Protein AF-A0A6J8CQF8-F1 (afdb_monomer_lite)

Radius of gyration: 21.51 Å; chains: 1; bounding box: 48×45×51 Å

Organism: Mytilus coruscus (NCBI:txid42192)

Structure (mmCIF, N/CA/C/O backbone):
data_AF-A0A6J8CQF8-F1
#
_entry.id   AF-A0A6J8CQF8-F1
#
loop_
_atom_site.group_PDB
_atom_site.id
_atom_site.type_symbol
_atom_site.label_atom_id
_atom_site.label_alt_id
_atom_site.label_comp_id
_atom_site.label_asym_id
_atom_site.label_entity_id
_atom_site.label_seq_id
_atom_site.pdbx_PDB_ins_code
_atom_site.Cartn_x
_atom_site.Cartn_y
_atom_site.Cartn_z
_atom_site.occupancy
_atom_site.B_iso_or_equiv
_atom_site.auth_seq_id
_atom_site.auth_comp_id
_atom_site.auth_asym_id
_atom_site.auth_atom_id
_atom_site.pdbx_PDB_model_num
ATOM 1 N N . MET A 1 1 ? 0.293 14.030 4.344 1.00 30.25 1 MET A N 1
ATOM 2 C CA . MET A 1 1 ? 0.059 13.297 3.076 1.00 30.25 1 MET A CA 1
ATOM 3 C C . MET A 1 1 ? -1.286 12.583 3.181 1.00 30.25 1 MET A C 1
ATOM 5 O O . MET A 1 1 ? -1.370 11.541 3.818 1.00 30.25 1 MET A O 1
ATOM 9 N N . HIS A 1 2 ? -2.354 13.190 2.657 1.00 35.91 2 HIS A N 1
ATOM 10 C CA . HIS A 1 2 ? -3.701 12.613 2.681 1.00 35.91 2 HIS A CA 1
ATOM 11 C C . HIS A 1 2 ? -3.850 11.609 1.530 1.00 35.91 2 HIS A C 1
ATOM 13 O O . HIS A 1 2 ? -4.176 11.990 0.406 1.00 35.91 2 HIS A O 1
ATOM 19 N N . LEU A 1 3 ? -3.619 10.320 1.797 1.00 44.44 3 LEU A N 1
ATOM 20 C CA . LEU A 1 3 ? -4.135 9.272 0.917 1.00 44.44 3 LEU A CA 1
ATOM 21 C C . LEU A 1 3 ? -5.660 9.306 1.038 1.00 44.44 3 LEU A C 1
ATOM 23 O O . LEU A 1 3 ? -6.202 8.808 2.020 1.00 44.44 3 LEU A O 1
ATOM 27 N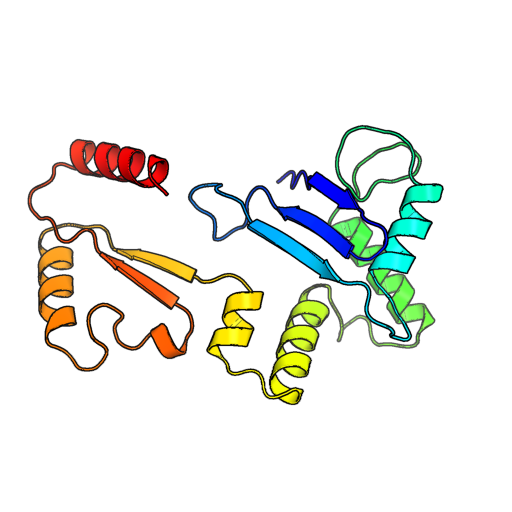 N . ILE A 1 4 ? -6.359 9.924 0.084 1.00 44.56 4 ILE A N 1
ATOM 28 C CA . ILE A 1 4 ? -7.788 9.632 -0.068 1.00 44.56 4 ILE A CA 1
ATOM 29 C C . ILE A 1 4 ? -7.876 8.418 -0.978 1.00 44.56 4 ILE A C 1
ATOM 31 O O . ILE A 1 4 ? -7.407 8.417 -2.119 1.00 44.56 4 ILE A O 1
ATOM 35 N N . ILE A 1 5 ? -8.382 7.363 -0.368 1.00 57.72 5 ILE A N 1
ATOM 36 C CA . ILE A 1 5 ? -8.585 6.053 -0.940 1.00 57.72 5 ILE A CA 1
ATOM 37 C C . ILE A 1 5 ? -10.045 6.045 -1.371 1.00 57.72 5 ILE A C 1
ATOM 39 O O . ILE A 1 5 ? -10.921 6.263 -0.536 1.00 57.72 5 ILE A O 1
ATOM 43 N N . LYS A 1 6 ? -10.313 5.844 -2.662 1.00 57.22 6 LYS A N 1
ATOM 44 C CA . LYS A 1 6 ? -11.679 5.544 -3.103 1.00 57.22 6 LYS A CA 1
ATOM 45 C C . LYS A 1 6 ? -11.844 4.034 -3.059 1.00 57.22 6 LYS A C 1
ATOM 47 O O . LYS 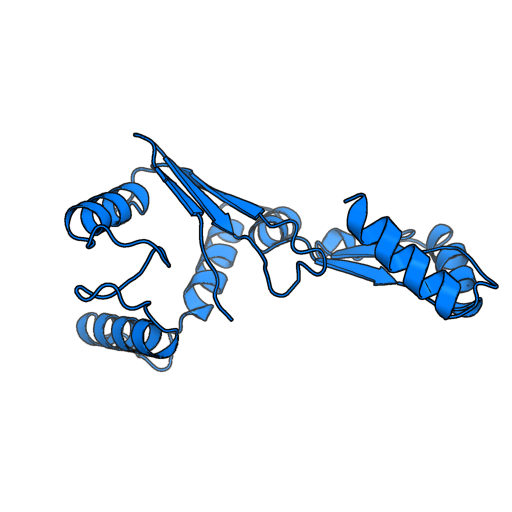A 1 6 ? -11.068 3.325 -3.691 1.00 57.22 6 LYS A O 1
ATOM 52 N N . THR A 1 7 ? -12.824 3.559 -2.305 1.00 57.62 7 THR A N 1
ATOM 53 C CA . THR A 1 7 ? -13.138 2.135 -2.186 1.00 57.62 7 THR A CA 1
ATOM 54 C C . THR A 1 7 ? -14.492 1.835 -2.787 1.00 57.62 7 THR A C 1
ATOM 56 O O . THR A 1 7 ? -15.473 2.500 -2.452 1.00 57.62 7 THR A O 1
ATOM 59 N N . LYS A 1 8 ? -14.554 0.805 -3.620 1.00 66.94 8 LYS A N 1
ATOM 60 C CA . LYS A 1 8 ? -15.795 0.215 -4.104 1.00 66.94 8 LYS A CA 1
ATOM 61 C C . LYS A 1 8 ? -15.845 -1.222 -3.605 1.00 66.94 8 LYS A C 1
ATOM 63 O O . LYS A 1 8 ? -14.840 -1.921 -3.647 1.00 66.94 8 LYS A O 1
ATOM 68 N N . ILE A 1 9 ? -16.988 -1.647 -3.085 1.00 64.88 9 ILE A N 1
ATOM 69 C CA . ILE A 1 9 ? -17.147 -2.992 -2.528 1.00 64.88 9 ILE A CA 1
ATOM 70 C C . ILE A 1 9 ? -18.260 -3.696 -3.269 1.00 64.88 9 ILE A C 1
ATOM 72 O O . ILE A 1 9 ? -19.362 -3.166 -3.391 1.00 64.88 9 ILE A O 1
ATOM 76 N N . ASN A 1 10 ? -17.943 -4.897 -3.734 1.00 69.12 10 ASN A N 1
ATOM 77 C CA . ASN A 1 10 ? -18.872 -5.818 -4.358 1.00 69.12 10 ASN A CA 1
ATOM 78 C C . ASN A 1 10 ? -19.135 -7.001 -3.415 1.00 69.12 10 ASN A C 1
ATOM 80 O O . ASN A 1 10 ? -18.556 -7.113 -2.332 1.00 69.12 10 ASN A O 1
ATOM 84 N N . LEU A 1 11 ? -20.028 -7.904 -3.827 1.00 64.38 11 LEU A N 1
ATOM 85 C CA . LEU A 1 11 ? -20.361 -9.095 -3.045 1.00 64.38 11 LEU A CA 1
ATOM 86 C C . LEU A 1 11 ? -19.162 -10.029 -2.827 1.00 64.38 11 LEU A C 1
ATOM 88 O O . LEU A 1 11 ? -19.111 -10.651 -1.774 1.00 64.38 11 LEU A O 1
ATOM 92 N N . SER A 1 12 ? -18.215 -10.069 -3.764 1.00 78.00 12 SER A N 1
ATOM 93 C CA . SER A 1 12 ? -17.093 -11.016 -3.797 1.00 78.00 12 SER A CA 1
ATOM 94 C C . SER A 1 12 ? -15.713 -10.356 -3.904 1.00 78.00 12 SER A C 1
ATOM 96 O O . SER A 1 12 ? -14.715 -11.053 -4.047 1.00 78.00 12 SER A O 1
ATOM 98 N N . SER A 1 13 ? -15.622 -9.023 -3.867 1.00 81.19 13 SER A N 1
ATOM 99 C CA . SER A 1 13 ? -14.334 -8.325 -3.944 1.00 81.19 13 SER A CA 1
ATOM 100 C C . SER A 1 13 ? -14.398 -6.897 -3.408 1.00 81.19 13 SER A C 1
ATOM 102 O O . SER A 1 13 ? -15.452 -6.252 -3.388 1.00 81.19 13 SER A O 1
ATOM 104 N N . ILE A 1 14 ? -13.246 -6.388 -2.977 1.00 84.12 14 ILE A N 1
ATOM 105 C CA . ILE A 1 14 ? -13.014 -4.979 -2.667 1.00 84.12 14 ILE A CA 1
ATOM 106 C C . ILE A 1 14 ? -12.091 -4.409 -3.736 1.00 84.12 14 ILE A C 1
ATOM 108 O O . ILE A 1 14 ? -11.014 -4.938 -3.989 1.00 84.12 14 ILE A O 1
ATOM 112 N N . GLU A 1 15 ? -12.470 -3.271 -4.294 1.00 83.56 15 GLU A N 1
ATOM 113 C CA . GLU A 1 15 ? -11.629 -2.478 -5.174 1.00 83.56 15 GLU A CA 1
ATOM 114 C C . GLU A 1 15 ? -11.176 -1.210 -4.439 1.00 83.56 15 GLU A C 1
ATOM 116 O O . GLU A 1 15 ? -11.988 -0.398 -3.985 1.00 83.56 15 GLU A O 1
ATOM 121 N N . ILE A 1 16 ? -9.864 -1.038 -4.303 1.00 83.25 16 ILE A N 1
ATOM 122 C CA . ILE A 1 16 ? -9.225 0.068 -3.593 1.00 83.25 16 ILE A CA 1
ATOM 123 C C . ILE A 1 16 ? -8.397 0.875 -4.587 1.00 83.25 16 ILE A C 1
ATOM 125 O O . ILE A 1 16 ? -7.335 0.439 -5.023 1.00 83.25 16 ILE A O 1
ATOM 129 N N . ARG A 1 17 ? -8.829 2.097 -4.901 1.00 81.06 17 ARG A N 1
ATOM 130 C CA . ARG A 1 17 ? -8.043 3.022 -5.720 1.00 81.06 17 ARG A CA 1
ATOM 131 C C . ARG A 1 17 ? -7.128 3.870 -4.845 1.00 81.06 17 ARG A C 1
ATOM 133 O O . ARG A 1 17 ? -7.574 4.786 -4.144 1.00 81.06 17 ARG A O 1
ATOM 140 N N . LEU A 1 18 ? -5.834 3.595 -4.939 1.00 79.12 18 LEU A N 1
ATOM 141 C CA . LEU A 1 18 ? -4.767 4.457 -4.451 1.00 79.12 18 LEU A CA 1
ATOM 142 C C . LEU A 1 18 ? -4.545 5.567 -5.473 1.00 79.12 18 LEU A C 1
ATOM 144 O O . LEU A 1 18 ? -4.231 5.300 -6.624 1.00 79.12 18 LEU A O 1
ATOM 148 N N . ARG A 1 19 ? -4.733 6.825 -5.075 1.00 72.62 19 ARG A N 1
ATOM 149 C CA . ARG A 1 19 ? -4.594 7.957 -6.009 1.00 72.62 19 ARG A CA 1
ATOM 150 C C . ARG A 1 19 ? -3.150 8.352 -6.284 1.00 72.62 19 ARG A C 1
ATOM 152 O O . ARG A 1 19 ? -2.883 8.908 -7.333 1.00 72.62 19 ARG A O 1
ATOM 159 N N . SER A 1 20 ? -2.262 8.113 -5.327 1.00 68.94 20 SER A N 1
ATOM 160 C CA . SER A 1 20 ? -0.831 8.332 -5.491 1.00 68.94 20 SER A CA 1
ATOM 161 C C . SER A 1 20 ? -0.047 7.460 -4.518 1.00 68.94 20 SER A C 1
ATOM 163 O O . SER A 1 20 ? -0.522 7.112 -3.430 1.00 68.94 20 SER A O 1
ATOM 165 N N . SER A 1 21 ? 1.163 7.100 -4.922 1.00 71.31 21 SER A N 1
ATOM 166 C CA . SER A 1 21 ? 2.147 6.373 -4.127 1.00 71.31 21 SER A CA 1
ATOM 167 C C . SER A 1 21 ? 3.446 7.186 -4.044 1.00 71.31 21 SER A C 1
ATOM 169 O O . SER A 1 21 ? 3.591 8.222 -4.685 1.00 71.31 21 SER A O 1
ATOM 171 N N . LYS A 1 22 ? 4.411 6.736 -3.233 1.00 64.44 22 LYS A N 1
ATOM 172 C CA . LYS A 1 22 ? 5.723 7.405 -3.141 1.00 64.44 22 LYS A CA 1
ATOM 173 C C . LYS A 1 22 ? 6.528 7.334 -4.443 1.00 64.44 22 LYS A C 1
ATOM 175 O O . LYS A 1 22 ? 7.385 8.181 -4.658 1.00 64.44 22 LYS A O 1
ATOM 180 N N . THR A 1 23 ? 6.291 6.310 -5.255 1.00 58.66 23 THR A N 1
ATOM 181 C CA . THR A 1 23 ? 6.985 6.077 -6.528 1.00 58.66 23 THR A CA 1
ATOM 182 C C . THR A 1 23 ? 6.158 6.525 -7.730 1.00 58.66 23 THR A C 1
ATOM 184 O O . THR A 1 23 ? 6.687 6.619 -8.831 1.00 58.66 23 THR A O 1
ATOM 187 N N . ASP A 1 24 ? 4.884 6.856 -7.519 1.00 62.75 24 ASP A N 1
ATOM 188 C CA . ASP A 1 24 ? 3.980 7.400 -8.528 1.00 62.75 24 ASP A CA 1
ATOM 189 C C . ASP A 1 24 ? 4.214 8.907 -8.697 1.00 62.75 24 ASP A C 1
ATOM 191 O O . ASP A 1 24 ? 3.506 9.751 -8.141 1.00 62.75 24 ASP A O 1
ATOM 195 N N . GLN A 1 25 ? 5.264 9.241 -9.447 1.00 60.16 25 GLN A N 1
ATOM 196 C CA . GLN A 1 25 ? 5.635 10.626 -9.744 1.00 60.16 25 GLN A CA 1
ATOM 197 C C . GLN A 1 25 ? 4.590 11.346 -10.615 1.00 60.16 25 GLN A C 1
ATOM 199 O O . GLN A 1 25 ? 4.532 12.575 -10.597 1.00 60.16 25 GLN A O 1
ATOM 204 N N . CYS A 1 26 ? 3.753 10.592 -11.335 1.00 65.50 26 CYS A N 1
ATOM 205 C CA . CYS A 1 26 ? 2.719 11.107 -12.233 1.00 65.50 26 CYS A CA 1
ATOM 206 C C . CYS A 1 26 ? 1.348 11.253 -11.552 1.00 65.50 26 CYS A C 1
ATOM 208 O O . CYS A 1 26 ? 0.453 11.880 -12.111 1.00 65.50 26 CYS A O 1
ATOM 210 N N . CYS A 1 27 ? 1.176 10.712 -10.338 1.00 66.38 27 CYS A N 1
ATOM 211 C CA . CYS A 1 27 ? -0.118 10.624 -9.651 1.00 66.38 27 CYS A CA 1
ATOM 212 C C . CYS A 1 27 ? -1.205 9.920 -10.491 1.00 66.38 27 CYS A C 1
ATOM 214 O O . CYS A 1 27 ? -2.391 10.246 -10.375 1.00 66.38 27 CYS A O 1
ATOM 216 N N . THR A 1 28 ? -0.814 8.955 -11.330 1.00 71.56 28 THR A N 1
ATOM 217 C CA . THR A 1 28 ? -1.735 8.152 -12.154 1.00 71.56 28 THR A CA 1
ATOM 218 C C . THR A 1 28 ? -2.639 7.290 -11.263 1.00 71.56 28 T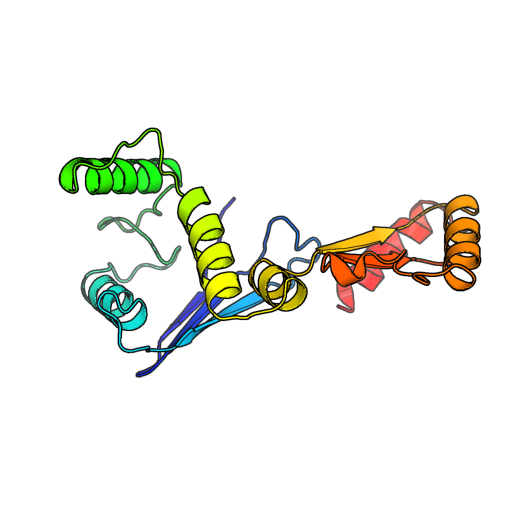HR A C 1
ATOM 220 O O . THR A 1 28 ? -3.813 7.031 -11.567 1.00 71.56 28 THR A O 1
ATOM 223 N N . GLY A 1 29 ? -2.114 6.904 -10.098 1.00 73.62 29 GLY A N 1
ATOM 224 C CA . GLY A 1 29 ? -2.767 6.033 -9.145 1.00 73.62 29 GLY A CA 1
ATOM 225 C C . GLY A 1 29 ? -2.764 4.570 -9.581 1.00 73.62 29 GLY A C 1
ATOM 226 O O . GLY A 1 29 ? -2.401 4.198 -10.692 1.00 73.62 29 GLY A O 1
ATOM 227 N N . THR A 1 30 ? -3.181 3.698 -8.676 1.00 78.06 30 THR A N 1
ATOM 228 C CA . THR A 1 30 ? -3.276 2.257 -8.906 1.00 78.06 30 THR A CA 1
ATOM 229 C C . THR A 1 30 ? -4.525 1.731 -8.227 1.00 78.06 30 THR A C 1
ATOM 231 O O . THR A 1 30 ? -4.860 2.140 -7.113 1.00 78.06 30 THR A O 1
ATOM 234 N N . THR A 1 31 ? -5.221 0.826 -8.903 1.00 79.44 31 THR A N 1
ATOM 235 C CA . THR A 1 31 ? -6.330 0.084 -8.316 1.00 79.44 31 THR A CA 1
ATOM 236 C C . THR A 1 31 ? -5.818 -1.262 -7.821 1.00 79.44 31 THR A C 1
ATOM 238 O O . THR A 1 31 ? -5.236 -2.026 -8.582 1.00 79.44 31 THR A O 1
ATOM 241 N N . ILE A 1 32 ? -6.048 -1.540 -6.543 1.00 81.62 32 ILE A N 1
ATOM 242 C CA . ILE A 1 32 ? -5.795 -2.832 -5.913 1.00 81.62 32 ILE A CA 1
ATOM 243 C C . ILE A 1 32 ? -7.138 -3.537 -5.772 1.00 81.62 32 ILE A C 1
ATOM 245 O O . ILE A 1 32 ? -8.071 -2.973 -5.200 1.00 81.62 32 ILE A O 1
ATOM 249 N N . VAL A 1 33 ? -7.225 -4.764 -6.272 1.00 82.31 33 VAL A N 1
ATOM 250 C CA . VAL A 1 33 ? -8.395 -5.626 -6.098 1.00 82.31 33 VAL A CA 1
ATOM 251 C C . VAL A 1 33 ? -8.063 -6.677 -5.047 1.00 82.31 33 VAL A C 1
ATOM 253 O O . VAL A 1 33 ? -7.002 -7.295 -5.092 1.00 82.31 33 VAL A O 1
ATOM 256 N N . ILE A 1 34 ? -8.949 -6.833 -4.070 1.00 83.56 34 ILE A N 1
ATOM 257 C CA . ILE A 1 34 ? -8.871 -7.853 -3.028 1.00 83.56 34 ILE A CA 1
ATOM 258 C C . ILE A 1 34 ? -10.092 -8.744 -3.201 1.00 83.56 34 ILE A C 1
ATOM 260 O O . ILE A 1 34 ? -11.212 -8.325 -2.904 1.00 83.56 34 ILE A O 1
ATOM 264 N N . ASP A 1 35 ? -9.869 -9.955 -3.690 1.00 80.75 35 ASP A N 1
ATOM 265 C CA . ASP A 1 35 ? -10.936 -10.933 -3.863 1.00 80.75 35 ASP A CA 1
ATOM 266 C C . ASP A 1 35 ? -11.319 -11.576 -2.532 1.00 80.75 35 ASP A C 1
ATOM 268 O O . ASP A 1 35 ? -10.501 -11.718 -1.616 1.00 80.75 35 ASP A O 1
ATOM 272 N N . ASP A 1 36 ? -12.580 -11.980 -2.440 1.00 78.94 36 ASP A N 1
ATOM 273 C CA . ASP A 1 36 ? -13.065 -12.818 -1.359 1.00 78.94 36 ASP A CA 1
ATOM 274 C C . ASP A 1 36 ? -12.439 -14.204 -1.508 1.00 78.94 36 ASP A C 1
ATOM 276 O O . ASP A 1 36 ? -12.727 -14.946 -2.450 1.00 78.94 36 ASP A O 1
ATOM 280 N N . ARG A 1 37 ? -11.515 -14.524 -0.602 1.00 74.44 37 ARG A N 1
ATOM 281 C CA . ARG A 1 37 ? -10.883 -15.836 -0.528 1.00 74.44 37 ARG A CA 1
ATOM 282 C C . ARG A 1 37 ? -11.216 -16.465 0.819 1.00 74.44 37 ARG A C 1
ATOM 284 O O . ARG A 1 37 ? -11.049 -15.793 1.840 1.00 74.44 37 ARG A O 1
ATOM 291 N N . PRO A 1 38 ? -11.633 -17.743 0.841 1.00 63.56 38 PRO A N 1
ATOM 292 C CA . PRO A 1 38 ? -11.849 -18.458 2.086 1.00 63.56 38 PRO A CA 1
ATOM 293 C C . PRO A 1 38 ? -10.515 -18.578 2.829 1.00 63.56 38 PRO A C 1
ATOM 295 O O . PRO A 1 38 ? -9.581 -19.235 2.373 1.00 63.56 38 PRO A O 1
ATOM 298 N N . SER A 1 39 ? -10.418 -17.887 3.958 1.00 69.75 39 SER A N 1
ATOM 299 C CA . SER A 1 39 ? -9.311 -17.962 4.904 1.00 69.75 39 SER A CA 1
ATOM 300 C C . SER A 1 39 ? -9.840 -17.660 6.303 1.00 69.75 39 SER A C 1
ATOM 302 O O . SER A 1 39 ? -10.902 -17.047 6.449 1.00 69.75 39 SER A O 1
ATOM 304 N N . ASP A 1 40 ? -9.071 -18.022 7.329 1.00 66.25 40 ASP A N 1
ATOM 305 C CA . ASP A 1 40 ? -9.401 -17.704 8.725 1.00 66.25 40 ASP A CA 1
ATOM 306 C C . ASP A 1 40 ? -9.528 -16.186 8.973 1.00 66.25 40 ASP A C 1
ATOM 308 O O . ASP A 1 40 ? -10.126 -15.751 9.957 1.00 66.25 40 ASP A O 1
ATOM 312 N N . VAL A 1 41 ? -8.993 -15.359 8.063 1.00 72.25 41 VAL A N 1
ATOM 313 C CA . VAL A 1 41 ? -9.049 -13.894 8.113 1.0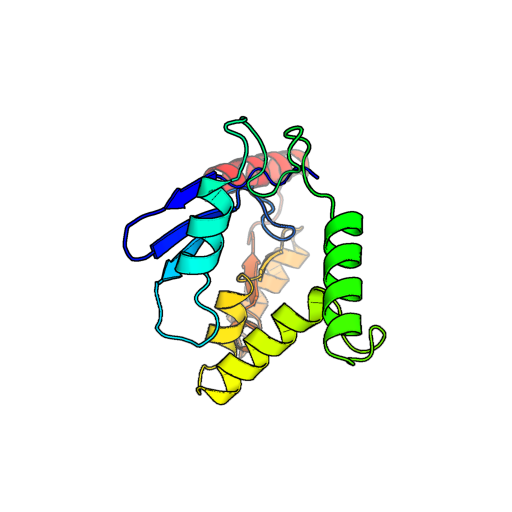0 72.25 41 VAL A CA 1
ATOM 314 C C . VAL A 1 41 ? -9.373 -13.334 6.722 1.00 72.25 41 VAL A C 1
ATOM 316 O O . VAL A 1 41 ? -8.497 -12.856 5.996 1.00 72.25 41 VAL A O 1
ATOM 319 N N . CYS A 1 42 ? -10.651 -13.367 6.332 1.00 82.69 42 CYS A N 1
ATOM 320 C CA . CYS A 1 42 ? -11.096 -12.765 5.073 1.00 82.69 42 CYS A CA 1
ATOM 321 C C . CYS A 1 42 ? -11.160 -11.227 5.172 1.00 82.69 42 CYS A C 1
ATOM 323 O O . CYS A 1 42 ? -11.970 -10.651 5.908 1.00 82.69 42 CYS A O 1
ATOM 325 N N . ALA A 1 43 ? -10.334 -10.543 4.373 1.00 84.19 43 ALA A N 1
ATOM 326 C CA . ALA A 1 43 ? -10.291 -9.081 4.312 1.00 84.19 43 ALA A CA 1
ATOM 327 C C . ALA A 1 43 ? -11.611 -8.464 3.810 1.00 84.19 43 ALA A C 1
ATOM 329 O O . ALA A 1 43 ? -12.025 -7.415 4.312 1.00 84.19 43 ALA A O 1
ATOM 330 N N . VAL A 1 44 ? -12.297 -9.126 2.866 1.00 85.94 44 VAL A N 1
ATOM 331 C CA . VAL A 1 44 ? -13.610 -8.698 2.351 1.00 85.94 44 VAL A CA 1
ATOM 332 C C . VAL A 1 44 ? -14.648 -8.698 3.465 1.00 85.94 44 VAL A C 1
ATOM 334 O O . VAL A 1 44 ? -15.327 -7.694 3.685 1.00 85.94 44 VAL A O 1
ATOM 337 N N . PHE A 1 45 ? -14.721 -9.786 4.227 1.00 86.38 45 PHE A N 1
ATOM 338 C CA . PHE A 1 45 ? -15.631 -9.900 5.360 1.00 86.38 45 PHE A CA 1
ATOM 339 C C . PHE A 1 45 ? -15.323 -8.872 6.460 1.00 86.38 45 PHE A C 1
ATOM 341 O O . PHE A 1 45 ? -16.226 -8.162 6.916 1.00 86.38 45 PHE A O 1
ATOM 348 N N . ALA A 1 46 ? -14.050 -8.730 6.842 1.00 87.69 46 ALA A N 1
ATOM 349 C CA . ALA A 1 46 ? -13.623 -7.778 7.866 1.00 87.69 46 ALA A CA 1
ATOM 350 C C . ALA A 1 46 ? -13.972 -6.328 7.490 1.00 87.69 46 ALA A C 1
ATOM 352 O O . ALA A 1 46 ? -14.553 -5.600 8.300 1.00 87.69 46 ALA A O 1
ATOM 353 N N . LEU A 1 47 ? -13.694 -5.914 6.247 1.00 88.19 47 LEU A N 1
ATOM 354 C CA . LEU A 1 47 ? -14.008 -4.559 5.796 1.00 88.19 47 LEU A CA 1
ATOM 355 C C . LEU A 1 47 ? -15.518 -4.309 5.731 1.00 88.19 47 LEU A C 1
ATOM 3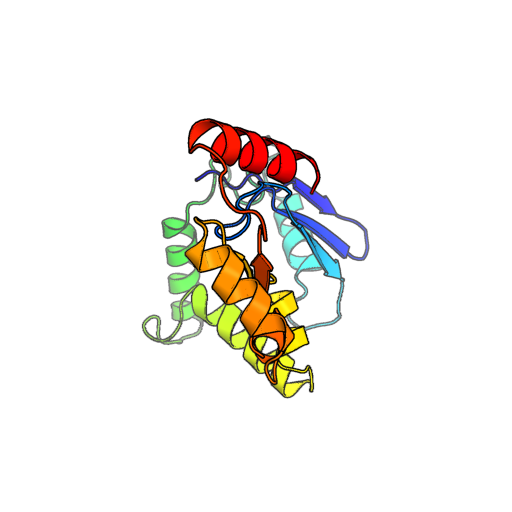57 O O . LEU A 1 47 ? -15.974 -3.223 6.084 1.00 88.19 47 LEU A O 1
ATOM 361 N N . ARG A 1 48 ? -16.316 -5.302 5.324 1.00 86.62 48 ARG A N 1
ATOM 362 C CA . ARG A 1 48 ? -17.782 -5.170 5.308 1.00 86.62 48 ARG A CA 1
ATOM 363 C C . ARG A 1 48 ? -18.345 -4.959 6.701 1.00 86.62 48 ARG A C 1
ATOM 365 O O . ARG A 1 48 ? -19.214 -4.109 6.872 1.00 86.62 48 ARG A O 1
ATOM 372 N N . ASN A 1 49 ? -17.847 -5.689 7.695 1.00 89.12 49 ASN A N 1
ATOM 373 C CA . ASN A 1 49 ? -18.275 -5.487 9.077 1.00 89.12 49 ASN A CA 1
ATOM 374 C C . ASN A 1 49 ? -17.830 -4.128 9.620 1.00 89.12 49 ASN A C 1
ATOM 376 O O . ASN A 1 49 ? -18.629 -3.458 10.268 1.00 89.12 49 ASN A O 1
ATOM 380 N N . TYR A 1 50 ? -16.621 -3.671 9.280 1.00 90.81 50 TYR A N 1
ATOM 381 C CA . TYR A 1 50 ? -16.187 -2.313 9.605 1.00 90.81 50 TYR A CA 1
ATOM 382 C C . TYR A 1 50 ? -17.121 -1.249 9.006 1.00 90.81 50 TYR A C 1
ATOM 384 O O . TYR A 1 50 ? -17.525 -0.319 9.695 1.00 90.81 50 TYR A O 1
ATOM 392 N N . LEU A 1 51 ? -17.530 -1.392 7.745 1.00 89.25 51 LEU A N 1
ATOM 393 C CA . LEU A 1 51 ? -18.393 -0.404 7.094 1.00 89.25 51 LEU A CA 1
ATOM 394 C C . LEU A 1 51 ? -19.825 -0.360 7.623 1.00 89.25 51 LEU A C 1
ATOM 396 O O . LEU A 1 51 ? -20.456 0.684 7.506 1.00 89.25 51 LEU A O 1
ATOM 400 N N . LYS A 1 52 ? -20.327 -1.441 8.231 1.00 91.06 52 LYS A N 1
ATOM 401 C CA . LYS A 1 52 ? -21.632 -1.424 8.916 1.00 91.06 52 LYS A CA 1
ATOM 402 C C . LYS A 1 52 ? -21.643 -0.475 10.117 1.00 91.06 52 LYS A C 1
ATOM 404 O O . LYS A 1 52 ? -22.692 0.069 10.437 1.00 91.06 52 LYS A O 1
ATOM 409 N N . ILE A 1 53 ? -20.497 -0.301 10.778 1.00 92.69 53 ILE A N 1
ATOM 410 C CA . ILE A 1 53 ? -20.355 0.546 11.973 1.00 92.69 53 ILE A CA 1
ATOM 411 C C . ILE A 1 53 ? -19.668 1.885 11.683 1.00 92.69 53 ILE A C 1
ATOM 413 O O . ILE A 1 53 ? -19.700 2.787 12.518 1.00 92.69 53 ILE A O 1
ATOM 417 N N . ARG A 1 54 ? -19.019 2.022 10.520 1.00 91.62 54 ARG A N 1
ATOM 418 C CA . ARG A 1 54 ? -18.324 3.246 10.124 1.00 91.62 54 ARG A CA 1
ATOM 419 C C . ARG A 1 54 ? -19.340 4.388 9.976 1.00 91.62 54 ARG A C 1
ATOM 421 O O . ARG A 1 54 ? -20.322 4.221 9.251 1.00 91.62 54 ARG A O 1
ATOM 428 N N . PRO A 1 55 ? -19.089 5.572 10.560 1.00 91.19 55 PRO A N 1
ATOM 429 C CA . PRO A 1 55 ? -19.944 6.732 10.339 1.00 91.19 55 PRO A CA 1
ATOM 430 C C . PRO A 1 55 ? -19.991 7.100 8.848 1.00 91.19 55 PRO A C 1
ATOM 432 O O . PRO A 1 55 ? -18.982 7.023 8.135 1.00 91.19 55 PRO A O 1
ATOM 435 N N . ASN A 1 56 ? -21.164 7.513 8.360 1.00 89.25 56 ASN A N 1
ATOM 436 C CA . ASN A 1 56 ? -21.360 7.901 6.961 1.00 89.25 56 ASN A CA 1
ATOM 437 C C . ASN A 1 56 ? -20.816 9.315 6.692 1.00 89.25 56 ASN A C 1
ATOM 439 O O . ASN A 1 56 ? -21.565 10.264 6.476 1.00 89.25 56 ASN A O 1
ATOM 443 N N . VAL A 1 57 ? -19.493 9.451 6.750 1.00 88.19 57 VAL A N 1
ATOM 444 C CA . VAL A 1 57 ? -18.770 10.699 6.489 1.00 88.19 57 VAL A CA 1
ATOM 445 C C . VAL A 1 57 ? -17.870 10.569 5.265 1.00 88.19 57 VAL A C 1
ATOM 447 O O . VAL A 1 57 ? -17.260 9.515 5.014 1.00 88.19 57 VAL A O 1
ATOM 450 N N . ALA A 1 58 ? -17.763 11.665 4.514 1.00 84.69 58 ALA A N 1
ATOM 451 C CA . ALA A 1 58 ? -16.794 11.800 3.438 1.00 84.69 58 ALA A CA 1
ATOM 452 C C . ALA A 1 58 ? -15.371 11.870 4.015 1.00 84.69 58 ALA A C 1
ATOM 454 O O . ALA A 1 58 ? -15.141 12.519 5.031 1.00 84.69 58 ALA A O 1
ATOM 455 N N . GLY A 1 59 ? -14.404 11.220 3.364 1.00 83.62 59 GLY A N 1
ATOM 456 C CA . GLY A 1 59 ? -13.009 11.255 3.807 1.00 83.62 59 GLY A CA 1
ATOM 457 C C . GLY A 1 59 ? -12.267 9.948 3.565 1.00 83.62 59 GLY A C 1
ATOM 458 O O . GLY A 1 59 ? -12.573 9.201 2.636 1.00 83.62 59 GLY A O 1
ATOM 459 N N . GLN A 1 60 ? -11.249 9.692 4.386 1.00 84.81 60 GLN A N 1
ATOM 460 C CA . GLN A 1 60 ? -10.470 8.457 4.356 1.00 84.81 60 GLN A CA 1
ATOM 461 C C . GLN A 1 60 ? -11.342 7.243 4.704 1.00 84.81 60 GLN A C 1
ATOM 463 O O . GLN A 1 60 ? -12.303 7.342 5.469 1.00 84.81 60 GLN A O 1
ATOM 468 N N . LEU A 1 61 ? -10.968 6.080 4.161 1.00 86.88 61 LEU A N 1
ATOM 469 C CA . LEU A 1 61 ? -11.648 4.815 4.440 1.00 86.88 61 LEU A CA 1
ATOM 470 C C . LEU A 1 61 ? -11.680 4.521 5.942 1.00 86.88 61 LEU A C 1
ATOM 472 O O . LEU A 1 61 ? -12.747 4.273 6.490 1.00 86.88 61 LEU A O 1
ATOM 476 N N . PHE A 1 62 ? -10.517 4.592 6.592 1.00 89.50 62 PHE A N 1
ATOM 477 C CA . PHE A 1 62 ? -10.378 4.355 8.022 1.00 89.50 62 PHE A CA 1
ATOM 478 C C . PHE A 1 62 ? -10.487 5.667 8.802 1.00 89.50 62 PHE A C 1
ATOM 480 O O . PHE A 1 62 ? -9.624 6.546 8.688 1.00 89.50 62 PHE A O 1
ATOM 487 N N . CYS A 1 63 ? -11.538 5.773 9.604 1.00 91.94 63 CYS A N 1
ATOM 488 C CA . CYS A 1 63 ? -11.818 6.889 10.497 1.00 91.94 63 CYS A CA 1
ATOM 489 C C . CYS A 1 63 ? -12.268 6.410 11.884 1.00 91.94 63 CYS A C 1
ATOM 491 O O . CYS A 1 63 ? -12.669 5.254 12.063 1.00 91.94 63 CYS A O 1
ATOM 493 N N . HIS A 1 64 ? -12.176 7.321 12.849 1.00 91.25 64 HIS A N 1
ATOM 494 C CA . HIS A 1 64 ? -12.787 7.209 14.171 1.00 91.25 64 HIS A CA 1
ATOM 495 C C . HIS A 1 64 ? -14.307 7.419 14.084 1.00 91.25 64 HIS A C 1
ATOM 497 O O . HIS A 1 64 ? -14.833 7.830 13.048 1.00 91.25 64 HIS A O 1
ATOM 503 N N . PHE A 1 65 ? -15.025 7.155 15.178 1.00 91.00 65 PHE A N 1
ATOM 504 C CA . PHE A 1 65 ? -16.482 7.343 15.245 1.00 91.00 65 PHE A CA 1
ATOM 505 C C . PHE A 1 65 ? -16.926 8.797 15.041 1.00 91.00 65 PHE A C 1
ATOM 507 O O . PHE A 1 65 ? -18.012 9.031 14.522 1.00 91.00 65 PHE A O 1
ATOM 514 N N . ASP A 1 66 ? -16.074 9.763 15.386 1.00 90.94 66 ASP A N 1
ATOM 515 C CA . ASP A 1 66 ? -16.290 11.191 15.118 1.00 90.94 66 ASP A CA 1
ATOM 516 C C . ASP A 1 66 ? -16.034 11.580 13.645 1.00 90.94 66 ASP A C 1
ATOM 518 O O . ASP A 1 66 ? -16.176 12.738 13.261 1.00 90.94 66 ASP A O 1
ATOM 522 N N . GLY A 1 67 ? -15.646 10.614 12.807 1.00 88.62 67 GLY A N 1
ATOM 523 C CA . GLY A 1 67 ? -15.343 10.808 11.396 1.00 88.62 67 GLY A CA 1
ATOM 524 C C . GLY A 1 67 ? -13.919 11.281 11.105 1.00 88.62 67 GLY A C 1
ATOM 525 O O . GLY A 1 67 ? -13.547 11.385 9.933 1.00 88.62 67 GLY A O 1
ATOM 526 N N . THR A 1 68 ? -13.093 11.521 12.125 1.00 90.94 68 THR A N 1
ATOM 527 C CA . THR A 1 68 ? -11.713 11.968 11.924 1.00 90.94 68 THR A CA 1
ATOM 528 C C . THR A 1 68 ? -10.827 10.844 11.367 1.00 90.94 68 THR A C 1
ATOM 530 O O . THR A 1 68 ? -11.023 9.668 11.690 1.00 90.94 68 THR A O 1
ATOM 533 N N . PRO A 1 69 ? -9.834 11.146 10.510 1.00 91.06 69 PRO A N 1
ATOM 534 C CA . PRO A 1 69 ? -9.034 10.112 9.853 1.00 91.06 69 PRO A CA 1
ATOM 535 C C . PRO A 1 69 ? -8.067 9.416 10.816 1.00 91.06 69 PRO A C 1
ATOM 537 O O . PRO A 1 69 ? -7.419 10.071 11.633 1.00 91.06 69 PRO A O 1
ATOM 540 N N . ILE A 1 70 ? -7.869 8.104 10.654 1.00 90.56 70 ILE A N 1
ATOM 541 C CA . ILE A 1 70 ? -6.850 7.380 11.427 1.00 90.56 70 ILE A CA 1
ATOM 542 C C . ILE A 1 70 ? -5.445 7.754 10.938 1.00 90.56 70 ILE A C 1
ATOM 544 O O . ILE A 1 70 ? -5.104 7.630 9.759 1.00 90.56 70 ILE A O 1
ATOM 548 N N . THR A 1 71 ? -4.588 8.173 11.868 1.00 89.25 71 THR A N 1
ATOM 549 C CA . THR A 1 71 ? -3.176 8.466 11.593 1.00 89.25 71 THR A CA 1
ATOM 550 C C . THR A 1 71 ? -2.307 7.206 11.626 1.00 89.25 71 THR A C 1
ATOM 552 O O . THR A 1 71 ? -2.633 6.202 12.260 1.00 89.25 71 THR A O 1
ATOM 555 N N . ARG A 1 72 ? -1.117 7.271 11.010 1.00 87.19 72 ARG A N 1
ATOM 556 C CA . ARG A 1 72 ? -0.111 6.193 11.087 1.00 87.19 72 ARG A CA 1
ATOM 557 C C . ARG A 1 72 ? 0.268 5.855 12.533 1.00 87.19 72 ARG A C 1
ATOM 559 O O . ARG A 1 72 ? 0.494 4.685 12.840 1.00 87.19 72 ARG A O 1
ATOM 566 N N . TYR A 1 73 ? 0.363 6.868 13.394 1.00 89.12 73 TYR A N 1
ATOM 567 C CA . TYR A 1 73 ? 0.697 6.685 14.804 1.00 89.12 73 TYR A CA 1
ATOM 568 C C . TYR A 1 73 ? -0.399 5.892 15.521 1.00 89.12 73 TYR A C 1
ATOM 570 O O . TYR A 1 73 ? -0.103 4.870 16.133 1.00 89.12 73 TYR A O 1
ATOM 578 N N . GLN A 1 74 ? -1.663 6.291 15.347 1.00 92.06 74 GLN A N 1
ATOM 579 C CA . GLN A 1 74 ? -2.815 5.590 15.923 1.00 92.06 74 GLN A CA 1
ATOM 580 C C . GLN A 1 74 ? -2.918 4.146 15.422 1.00 92.06 74 GLN A C 1
ATOM 582 O O . GLN A 1 74 ? -3.045 3.235 16.233 1.00 92.06 74 GLN A O 1
ATOM 587 N N . PHE A 1 75 ? -2.766 3.917 14.114 1.00 90.62 75 PHE A N 1
ATOM 588 C CA . PHE A 1 75 ? -2.722 2.562 13.558 1.00 90.62 75 PHE A CA 1
ATOM 589 C C . PHE A 1 75 ? -1.604 1.717 14.188 1.00 90.62 75 PHE A C 1
ATOM 591 O O . PHE A 1 75 ? -1.825 0.570 14.568 1.00 90.62 75 PHE A O 1
ATOM 598 N N . SER A 1 76 ? -0.406 2.289 14.341 1.00 90.06 76 SER A N 1
ATOM 599 C CA . SER A 1 76 ? 0.721 1.592 14.975 1.00 90.06 76 SER A CA 1
ATOM 600 C C . SER A 1 76 ? 0.451 1.291 16.452 1.00 90.06 76 SER A C 1
ATOM 602 O O . SER A 1 76 ? 0.876 0.249 16.939 1.00 90.06 76 SER A O 1
ATOM 604 N N . GLY A 1 77 ? -0.262 2.177 17.154 1.00 91.12 77 GLY A N 1
ATOM 605 C CA . GLY A 1 77 ? -0.721 1.952 18.524 1.00 91.12 77 GLY A CA 1
ATOM 606 C C . GLY A 1 77 ? -1.678 0.766 18.617 1.00 91.12 77 GLY A C 1
ATOM 607 O O . GLY A 1 77 ? -1.428 -0.148 19.395 1.00 91.12 77 GLY A O 1
ATOM 608 N N . VAL A 1 78 ? -2.705 0.727 17.760 1.00 91.62 78 VAL A N 1
ATOM 609 C CA . VAL A 1 78 ? -3.649 -0.404 17.684 1.00 91.62 78 VAL A CA 1
ATOM 610 C C . VAL A 1 78 ? -2.907 -1.710 17.401 1.00 91.62 78 VAL A C 1
ATOM 612 O O . VAL A 1 78 ? -3.104 -2.684 18.118 1.00 91.62 78 VAL A O 1
ATOM 615 N N . LEU A 1 79 ? -1.991 -1.713 16.427 1.00 91.25 79 LEU A N 1
ATOM 616 C CA . LEU A 1 79 ? -1.181 -2.888 16.103 1.00 91.25 79 LEU A CA 1
ATOM 617 C C . LEU A 1 79 ? -0.373 -3.383 17.310 1.00 91.25 79 LEU A C 1
ATOM 619 O O . LEU A 1 79 ? -0.371 -4.577 17.595 1.00 91.25 79 LEU A O 1
ATOM 623 N N . LYS A 1 80 ? 0.298 -2.482 18.037 1.00 92.06 80 LYS A N 1
ATOM 624 C CA . LYS A 1 80 ? 1.064 -2.837 19.242 1.00 92.06 80 LYS A CA 1
ATOM 625 C C . LYS A 1 80 ? 0.179 -3.439 20.329 1.00 92.06 80 LYS A C 1
ATOM 627 O O . LYS A 1 80 ? 0.567 -4.440 20.927 1.00 92.06 80 LYS A O 1
ATOM 632 N N . THR A 1 81 ? -1.003 -2.870 20.551 1.00 92.56 81 THR A N 1
ATOM 633 C CA . THR A 1 81 ? -1.982 -3.408 21.502 1.00 92.56 81 THR A CA 1
ATOM 634 C C . THR A 1 81 ? -2.434 -4.808 21.093 1.00 92.56 81 THR A C 1
ATOM 636 O O . THR A 1 81 ? -2.407 -5.714 21.921 1.00 92.56 81 THR A O 1
ATOM 639 N N . SER A 1 82 ? -2.771 -5.023 19.817 1.00 91.00 82 SER A N 1
ATOM 640 C CA . SER A 1 82 ? -3.145 -6.346 19.304 1.00 91.00 82 SER A CA 1
ATOM 641 C C . SER A 1 82 ? -2.021 -7.370 19.469 1.00 91.00 82 SER A C 1
ATOM 643 O O . SER A 1 82 ? -2.271 -8.479 19.925 1.00 91.00 82 SER A O 1
ATOM 645 N N . LEU A 1 83 ? -0.774 -6.997 19.161 1.00 91.19 83 LEU A N 1
ATOM 646 C CA . LEU A 1 83 ? 0.389 -7.868 19.358 1.00 91.19 83 LEU A CA 1
ATOM 647 C C . LEU A 1 83 ? 0.583 -8.237 20.831 1.00 91.19 83 LEU A C 1
ATOM 649 O O . LEU A 1 83 ? 0.879 -9.389 21.127 1.00 91.19 83 LEU A O 1
ATOM 653 N N . ASN A 1 84 ? 0.376 -7.285 21.743 1.00 92.69 84 ASN A N 1
ATOM 654 C CA . ASN A 1 84 ? 0.478 -7.534 23.178 1.00 92.69 84 ASN A CA 1
ATOM 655 C C . ASN A 1 84 ? -0.565 -8.548 23.664 1.00 92.69 84 ASN A C 1
ATOM 657 O O . ASN A 1 84 ? -0.227 -9.474 24.391 1.00 92.69 84 ASN A O 1
ATOM 661 N N . ILE A 1 85 ? -1.819 -8.401 23.220 1.00 93.06 85 ILE A N 1
ATOM 662 C CA . ILE A 1 85 ? -2.913 -9.332 23.548 1.00 93.06 85 ILE A CA 1
ATOM 663 C C . ILE A 1 85 ? -2.589 -10.749 23.058 1.00 93.06 85 ILE A C 1
ATOM 665 O O . ILE A 1 85 ? -2.887 -11.722 23.741 1.00 93.06 85 ILE A O 1
ATOM 669 N N . LEU A 1 86 ? -1.934 -10.864 21.901 1.00 90.69 86 LEU A N 1
ATOM 670 C CA . LEU A 1 86 ? -1.491 -12.139 21.335 1.00 90.69 86 LEU A CA 1
ATOM 671 C C . LEU A 1 86 ? -0.201 -12.689 21.977 1.00 90.69 86 LEU A C 1
ATOM 673 O O . LEU A 1 86 ? 0.289 -13.730 21.547 1.00 90.69 86 LEU A O 1
ATOM 677 N N . GLY A 1 87 ? 0.390 -11.997 22.959 1.00 92.12 87 GLY A N 1
ATOM 678 C CA . GLY A 1 87 ? 1.661 -12.391 23.579 1.00 92.12 87 GLY A CA 1
ATOM 679 C C . GLY A 1 87 ? 2.879 -12.256 22.654 1.00 92.12 87 GLY A C 1
ATOM 680 O O . GLY A 1 87 ? 3.926 -12.854 22.905 1.00 92.12 87 GLY A O 1
ATOM 681 N N . LEU A 1 88 ? 2.769 -11.485 21.568 1.00 89.38 88 LEU A N 1
ATOM 682 C CA . LEU A 1 88 ? 3.831 -11.292 20.583 1.00 89.38 88 LEU A CA 1
ATOM 683 C C . LEU A 1 88 ? 4.708 -10.080 20.922 1.00 89.38 88 LEU A C 1
ATOM 685 O O . LEU A 1 88 ? 4.241 -9.026 21.355 1.00 89.38 88 LEU A O 1
ATOM 689 N N . SER A 1 89 ? 6.011 -10.199 20.651 1.00 87.31 89 SER A N 1
ATOM 690 C CA . SER A 1 89 ? 6.965 -9.112 20.890 1.00 87.31 89 SER A CA 1
ATOM 691 C C . SER A 1 89 ? 6.728 -7.930 19.946 1.00 87.31 89 SER A C 1
ATOM 693 O O . SER A 1 89 ? 6.977 -8.014 18.742 1.00 87.31 89 SER A O 1
ATOM 695 N N . GLN A 1 90 ? 6.343 -6.784 20.507 1.00 86.69 90 GLN A N 1
ATOM 696 C CA . GLN A 1 90 ? 6.143 -5.537 19.759 1.00 86.69 90 GLN A CA 1
ATOM 697 C C . GLN A 1 90 ? 7.419 -5.019 19.073 1.00 86.69 90 GLN A C 1
ATOM 699 O O . GLN A 1 90 ? 7.331 -4.254 18.119 1.00 86.69 90 GLN A O 1
ATOM 704 N N . ALA A 1 91 ? 8.603 -5.425 19.542 1.00 83.62 91 ALA A N 1
ATOM 705 C CA . ALA A 1 91 ? 9.876 -5.042 18.932 1.00 83.62 91 ALA A CA 1
ATOM 706 C C . ALA A 1 91 ? 10.143 -5.781 17.609 1.00 83.62 91 ALA A C 1
ATOM 708 O O . ALA A 1 91 ? 10.880 -5.281 16.764 1.00 83.62 91 ALA A O 1
ATOM 709 N N . LYS A 1 92 ? 9.539 -6.962 17.419 1.00 83.25 92 LYS A N 1
ATOM 710 C CA . LYS A 1 92 ? 9.754 -7.810 16.235 1.00 83.25 92 LYS A CA 1
ATOM 711 C C . LYS A 1 92 ? 8.784 -7.514 15.092 1.00 83.25 92 LYS A C 1
ATOM 713 O O . LYS A 1 92 ? 9.067 -7.858 13.947 1.00 83.25 92 LYS A O 1
ATOM 718 N N . TYR A 1 93 ? 7.651 -6.880 15.387 1.00 84.50 93 TYR A N 1
ATOM 719 C CA . TYR A 1 93 ? 6.577 -6.679 14.421 1.00 84.50 93 TYR A CA 1
ATOM 720 C C . TYR A 1 93 ? 6.235 -5.202 14.254 1.00 84.50 93 TYR A C 1
ATOM 722 O O . TYR A 1 93 ? 6.066 -4.452 15.211 1.00 84.50 93 TYR A O 1
ATOM 730 N N . SER A 1 94 ? 6.094 -4.783 13.002 1.00 85.62 94 SER A N 1
ATOM 731 C CA . SER A 1 94 ? 5.678 -3.435 12.630 1.00 85.62 94 SER A CA 1
ATOM 732 C C . SER A 1 94 ? 4.733 -3.482 11.433 1.00 85.62 94 SER A C 1
ATOM 734 O O . SER A 1 94 ? 4.545 -4.524 10.809 1.00 85.62 94 SER A O 1
ATOM 736 N N . SER A 1 95 ? 4.189 -2.328 11.040 1.00 81.69 95 SER A N 1
ATOM 737 C CA . SER A 1 95 ? 3.427 -2.224 9.785 1.00 81.69 95 SER A CA 1
ATOM 738 C C . SER A 1 95 ? 4.214 -2.711 8.555 1.00 81.69 95 SER A C 1
ATOM 740 O O . SER A 1 95 ? 3.617 -3.204 7.602 1.00 81.69 95 SER A O 1
ATOM 742 N N . HIS A 1 96 ? 5.551 -2.623 8.572 1.00 82.25 96 HIS A N 1
ATOM 743 C CA . HIS A 1 96 ? 6.386 -3.139 7.489 1.00 82.25 96 HIS A CA 1
ATOM 744 C C . HIS A 1 96 ? 6.387 -4.674 7.439 1.00 82.25 96 HIS A C 1
ATOM 746 O O . HIS A 1 96 ? 6.452 -5.237 6.344 1.00 82.25 96 HIS A O 1
ATOM 752 N N . SER A 1 97 ? 6.247 -5.345 8.585 1.00 86.12 97 SER A N 1
ATOM 753 C CA . SER A 1 97 ? 6.244 -6.807 8.681 1.00 86.12 97 SER A CA 1
ATOM 754 C C . SER A 1 97 ? 5.139 -7.441 7.833 1.00 86.12 97 SER A C 1
ATOM 756 O O . SER A 1 97 ? 5.369 -8.501 7.268 1.00 86.12 97 SER A O 1
ATOM 758 N N . PHE A 1 98 ? 3.997 -6.769 7.639 1.00 84.19 98 PHE A N 1
ATOM 759 C CA . PHE A 1 98 ? 2.953 -7.238 6.717 1.00 84.19 98 PHE A CA 1
ATOM 760 C C . PHE A 1 98 ? 3.436 -7.319 5.265 1.00 84.19 98 PHE A C 1
ATOM 762 O O . PHE A 1 98 ? 3.137 -8.286 4.575 1.00 84.19 98 PHE A O 1
ATOM 769 N N . ARG A 1 99 ? 4.214 -6.332 4.798 1.00 83.94 99 ARG A N 1
ATOM 770 C CA . ARG A 1 99 ? 4.761 -6.339 3.428 1.00 83.94 99 ARG A CA 1
ATOM 771 C C . ARG A 1 99 ? 5.801 -7.440 3.249 1.00 83.94 99 ARG A C 1
ATOM 773 O O . ARG A 1 99 ? 5.813 -8.087 2.212 1.00 83.94 99 ARG A O 1
ATOM 780 N N . ILE A 1 100 ? 6.648 -7.640 4.261 1.00 84.56 100 ILE A N 1
ATOM 781 C CA . ILE A 1 100 ? 7.657 -8.706 4.259 1.00 84.56 100 ILE A CA 1
ATOM 782 C C . ILE A 1 100 ? 6.952 -10.064 4.240 1.00 84.56 100 ILE A C 1
ATOM 784 O O . ILE A 1 100 ? 7.207 -10.860 3.348 1.00 84.56 100 ILE A O 1
ATOM 788 N N . GLY A 1 101 ? 6.000 -10.286 5.150 1.00 85.69 101 GLY A N 1
ATOM 789 C CA . GLY A 1 101 ? 5.230 -11.527 5.218 1.00 85.69 101 GLY A CA 1
ATOM 790 C C . GLY A 1 101 ? 4.455 -11.826 3.935 1.00 85.69 101 GLY A C 1
ATOM 791 O O . GLY A 1 101 ? 4.439 -12.971 3.498 1.00 85.69 101 GLY A O 1
ATOM 792 N N . ALA A 1 102 ? 3.875 -10.809 3.286 1.00 83.81 102 ALA A N 1
ATOM 793 C CA . ALA A 1 102 ? 3.207 -10.974 1.996 1.00 83.81 102 ALA A CA 1
ATOM 794 C C . ALA A 1 102 ? 4.180 -11.417 0.889 1.00 83.81 102 ALA A C 1
ATOM 796 O O . ALA A 1 102 ? 3.877 -12.357 0.158 1.00 83.81 102 ALA A O 1
ATOM 797 N N . ALA A 1 103 ? 5.359 -10.793 0.797 1.00 83.38 103 ALA A N 1
ATOM 798 C CA . ALA A 1 103 ? 6.386 -11.183 -0.170 1.00 83.38 103 ALA A CA 1
ATOM 799 C C . ALA A 1 103 ? 6.915 -12.603 0.096 1.00 83.38 103 ALA A C 1
ATOM 801 O O . ALA A 1 103 ? 7.015 -13.405 -0.827 1.00 83.38 103 ALA A O 1
ATOM 802 N N . THR A 1 104 ? 7.186 -12.943 1.361 1.00 85.12 104 THR A N 1
ATOM 803 C CA . THR A 1 104 ? 7.618 -14.291 1.755 1.00 85.12 104 THR A CA 1
ATOM 804 C C . THR A 1 104 ? 6.554 -15.336 1.436 1.00 85.12 104 THR A C 1
ATOM 806 O O . THR A 1 104 ? 6.871 -16.369 0.858 1.00 85.12 104 THR A O 1
ATOM 809 N N . SER A 1 105 ? 5.287 -15.066 1.763 1.00 83.81 105 SER A N 1
ATOM 810 C CA . SER A 1 105 ? 4.187 -15.982 1.459 1.00 83.81 105 SER A CA 1
ATOM 811 C C . SER A 1 105 ? 4.042 -16.192 -0.047 1.00 83.81 105 SER A C 1
ATOM 813 O O . SER A 1 105 ? 3.872 -17.322 -0.489 1.00 83.81 105 SER A O 1
ATOM 815 N N . ALA A 1 106 ? 4.179 -15.142 -0.853 1.00 83.06 106 ALA A N 1
ATOM 816 C CA . ALA A 1 106 ? 4.143 -15.259 -2.304 1.00 83.06 106 ALA A CA 1
ATOM 817 C C . ALA A 1 106 ? 5.292 -16.110 -2.865 1.00 83.06 106 ALA A C 1
ATOM 819 O O . ALA A 1 106 ? 5.037 -17.004 -3.668 1.00 83.06 106 ALA A O 1
ATOM 820 N N . ALA A 1 107 ? 6.520 -15.909 -2.376 1.00 85.50 107 ALA A N 1
ATOM 821 C CA . ALA A 1 107 ? 7.662 -16.747 -2.744 1.00 85.50 107 ALA A CA 1
ATOM 822 C C . ALA A 1 107 ? 7.434 -18.219 -2.363 1.00 85.50 107 ALA A C 1
ATOM 824 O O . ALA A 1 107 ? 7.680 -19.118 -3.163 1.00 85.50 107 ALA A O 1
ATOM 825 N N . MET A 1 108 ? 6.887 -18.479 -1.169 1.00 83.44 108 MET A N 1
ATOM 826 C CA . MET A 1 108 ? 6.532 -19.836 -0.730 1.00 83.44 108 MET A CA 1
ATOM 827 C C . MET A 1 108 ? 5.435 -20.480 -1.590 1.00 83.44 108 MET A C 1
ATOM 829 O O . MET A 1 108 ? 5.386 -21.701 -1.687 1.00 83.44 108 MET A O 1
ATOM 833 N N . ASN A 1 109 ? 4.575 -19.678 -2.221 1.00 86.00 109 ASN A N 1
ATOM 834 C CA . ASN A 1 109 ? 3.561 -20.142 -3.171 1.00 86.00 109 ASN A CA 1
ATOM 835 C C . ASN A 1 109 ? 4.096 -20.260 -4.613 1.00 86.00 109 ASN A C 1
ATOM 837 O O . ASN A 1 109 ? 3.316 -20.487 -5.534 1.00 86.00 109 ASN A O 1
ATOM 841 N N . GLY A 1 110 ? 5.409 -20.117 -4.818 1.00 86.38 110 GLY A N 1
ATOM 842 C CA . GLY A 1 110 ? 6.057 -20.321 -6.113 1.00 86.38 110 GLY A CA 1
ATOM 843 C C . GLY A 1 110 ? 5.954 -19.141 -7.078 1.00 86.38 110 GLY A C 1
ATOM 844 O O . GLY A 1 110 ? 6.252 -19.317 -8.256 1.00 86.38 110 GLY A O 1
ATOM 845 N N . LEU A 1 111 ? 5.551 -17.953 -6.609 1.00 84.38 111 LEU A N 1
ATOM 846 C CA . LEU A 1 111 ? 5.620 -16.748 -7.435 1.00 84.38 111 LEU A CA 1
ATOM 847 C C . LEU A 1 111 ? 7.085 -16.367 -7.660 1.00 84.38 111 LEU A C 1
ATOM 849 O O . LEU A 1 111 ? 7.911 -16.441 -6.749 1.00 84.38 111 LEU A O 1
ATOM 853 N N . SER A 1 112 ? 7.386 -15.926 -8.876 1.00 82.12 112 SER A N 1
ATOM 854 C CA . SER A 1 112 ? 8.701 -15.421 -9.257 1.00 82.12 112 SER A CA 1
ATOM 855 C C . SER A 1 112 ? 8.979 -14.042 -8.649 1.00 82.12 112 SER A C 1
ATOM 857 O O . SER A 1 112 ? 8.063 -13.284 -8.316 1.00 82.12 112 SER A O 1
ATOM 859 N N . ASP A 1 113 ? 10.256 -13.670 -8.544 1.00 77.69 113 ASP A N 1
ATOM 860 C CA . ASP A 1 113 ? 10.656 -12.380 -7.968 1.00 77.69 113 ASP A CA 1
ATOM 861 C C . ASP A 1 113 ? 10.033 -11.180 -8.698 1.00 77.69 113 ASP A C 1
ATOM 863 O O . ASP A 1 113 ? 9.642 -10.199 -8.059 1.00 77.69 113 ASP A O 1
ATOM 867 N N . SER A 1 114 ? 9.872 -11.272 -10.022 1.00 74.62 114 SER A N 1
ATOM 868 C CA . SER A 1 114 ? 9.255 -10.219 -10.833 1.00 74.62 114 SER A CA 1
ATOM 869 C C . SER A 1 114 ? 7.755 -10.073 -10.549 1.00 74.62 114 SER A C 1
ATOM 871 O O . SER A 1 114 ? 7.254 -8.949 -10.462 1.00 74.62 114 SER A O 1
ATOM 873 N N . GLU A 1 115 ? 7.039 -11.176 -10.316 1.00 78.31 115 GLU A N 1
ATOM 874 C CA . GLU A 1 115 ? 5.632 -11.163 -9.896 1.00 78.31 115 GLU A CA 1
ATOM 875 C C . GLU A 1 115 ? 5.487 -10.586 -8.484 1.00 78.31 115 GLU A C 1
ATOM 877 O O . GLU A 1 115 ? 4.616 -9.749 -8.234 1.00 78.31 115 GLU A O 1
ATOM 882 N N . ILE A 1 116 ? 6.384 -10.956 -7.565 1.00 80.06 116 ILE A N 1
ATOM 883 C CA . ILE A 1 116 ? 6.393 -10.437 -6.191 1.00 80.06 116 ILE A CA 1
ATOM 884 C C . ILE A 1 116 ? 6.646 -8.928 -6.166 1.00 80.06 116 ILE A C 1
ATOM 886 O O . ILE A 1 116 ? 5.980 -8.185 -5.438 1.00 80.06 116 ILE A O 1
ATOM 890 N N . GLN A 1 117 ? 7.572 -8.447 -6.990 1.00 75.31 117 GLN A N 1
ATOM 891 C CA . GLN A 1 117 ? 7.857 -7.021 -7.123 1.00 75.31 117 GLN A CA 1
ATOM 892 C C . GLN A 1 117 ? 6.706 -6.263 -7.783 1.00 75.31 117 GLN A C 1
ATOM 894 O O . GLN A 1 117 ? 6.373 -5.163 -7.333 1.00 75.31 117 GLN A O 1
ATOM 899 N N . ALA A 1 118 ? 6.044 -6.852 -8.784 1.00 71.88 118 ALA A N 1
ATOM 900 C CA . ALA A 1 118 ? 4.859 -6.261 -9.400 1.00 71.88 118 ALA A CA 1
ATOM 901 C C . ALA A 1 118 ? 3.740 -6.025 -8.369 1.00 71.88 118 ALA A C 1
ATOM 903 O O . ALA A 1 118 ? 3.107 -4.968 -8.391 1.00 71.88 118 ALA A O 1
ATOM 904 N N . MET A 1 119 ? 3.569 -6.925 -7.390 1.00 72.56 119 MET A N 1
ATOM 905 C CA . MET A 1 119 ? 2.641 -6.716 -6.266 1.00 72.56 119 MET A CA 1
ATOM 906 C C . MET A 1 119 ? 3.047 -5.554 -5.340 1.00 72.56 119 MET A C 1
ATOM 908 O O . MET A 1 119 ? 2.201 -4.957 -4.673 1.00 72.56 119 MET A O 1
ATOM 912 N N . GLY A 1 120 ? 4.339 -5.215 -5.283 1.00 64.81 120 GLY A N 1
ATOM 913 C CA . GLY A 1 120 ? 4.894 -4.116 -4.487 1.00 64.81 120 GLY A CA 1
ATOM 914 C C . GLY A 1 120 ? 4.867 -2.736 -5.163 1.00 64.81 120 GLY A C 1
ATOM 915 O O . GLY A 1 120 ? 5.075 -1.741 -4.461 1.00 64.81 120 GLY A O 1
ATOM 916 N N . SER A 1 121 ? 4.526 -2.680 -6.460 1.00 58.91 121 SER A N 1
ATOM 917 C CA . SER A 1 121 ? 4.648 -1.587 -7.453 1.00 58.91 121 SER A CA 1
ATOM 918 C C . SER A 1 121 ? 5.914 -1.688 -8.326 1.00 58.91 121 SER A C 1
ATOM 920 O O . SER A 1 121 ? 7.019 -1.671 -7.776 1.00 58.91 121 SER A O 1
ATOM 922 N N . PRO A 1 122 ? 5.797 -1.683 -9.672 1.00 54.38 122 PRO A N 1
ATOM 923 C CA . PRO A 1 122 ? 6.957 -1.605 -10.556 1.00 54.38 122 PRO A CA 1
ATOM 924 C C . PRO A 1 122 ? 7.660 -0.251 -10.394 1.00 54.38 122 PRO A C 1
ATOM 926 O O . PRO A 1 122 ? 7.029 0.808 -10.410 1.00 54.38 122 PRO A O 1
ATOM 929 N N . THR A 1 123 ? 8.984 -0.273 -10.236 1.00 60.69 123 THR A N 1
ATOM 930 C CA . THR A 1 123 ? 9.778 0.956 -10.105 1.00 60.69 123 THR A CA 1
ATOM 931 C C . THR A 1 123 ? 10.262 1.372 -11.488 1.00 60.69 123 THR A C 1
ATOM 933 O O . THR A 1 123 ? 11.215 0.799 -12.011 1.00 60.69 123 THR A O 1
ATOM 936 N N . THR A 1 124 ? 9.606 2.365 -12.096 1.00 64.56 124 THR A N 1
ATOM 937 C CA . THR A 1 124 ? 10.110 2.972 -13.336 1.00 64.56 124 THR A CA 1
ATOM 938 C C . THR A 1 124 ? 11.053 4.121 -12.992 1.00 64.56 124 THR A C 1
ATOM 940 O O . THR A 1 124 ? 10.638 5.111 -12.392 1.00 64.56 124 THR A O 1
ATOM 943 N N . ILE A 1 125 ? 12.329 3.997 -13.357 1.00 71.25 125 ILE A N 1
ATOM 944 C CA . ILE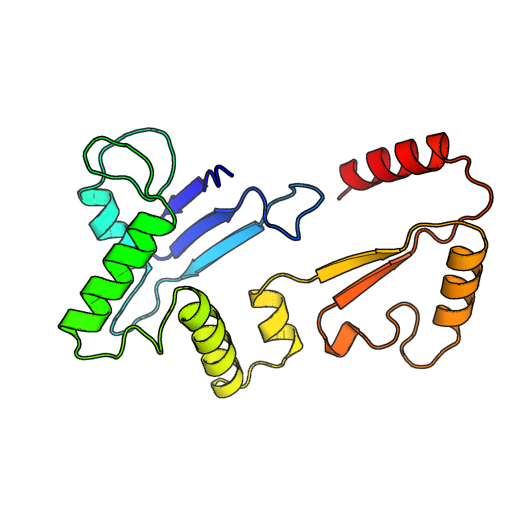 A 1 125 ? 13.344 5.034 -13.155 1.00 71.25 125 ILE A CA 1
ATOM 945 C C . ILE A 1 125 ? 13.527 5.793 -14.465 1.00 71.25 125 ILE A C 1
ATOM 947 O O . ILE A 1 125 ? 13.889 5.223 -15.495 1.00 71.25 125 ILE A O 1
ATOM 951 N N . TRP A 1 126 ? 13.309 7.102 -14.403 1.00 73.44 126 TRP A N 1
ATOM 952 C CA . TRP A 1 126 ? 13.442 7.997 -15.543 1.00 73.44 126 TRP A CA 1
ATOM 953 C C . TRP A 1 126 ? 14.848 8.576 -15.585 1.00 73.44 126 TRP A C 1
ATOM 955 O O . TRP A 1 126 ? 15.245 9.352 -14.716 1.00 73.44 126 TRP A O 1
ATOM 965 N N . ILE A 1 127 ? 15.599 8.219 -16.620 1.00 77.81 127 ILE A N 1
ATOM 966 C CA . ILE A 1 127 ? 16.950 8.714 -16.847 1.00 77.81 127 ILE A CA 1
ATOM 967 C C . ILE A 1 127 ? 16.881 9.814 -17.902 1.00 77.81 127 ILE A C 1
ATOM 969 O O . ILE A 1 127 ? 16.726 9.587 -19.109 1.00 77.81 127 ILE A O 1
ATOM 973 N N . VAL A 1 128 ? 16.988 11.044 -17.411 1.00 78.31 128 VAL A N 1
ATOM 974 C CA . VAL A 1 128 ? 16.879 12.260 -18.206 1.00 78.31 128 VAL A CA 1
ATOM 975 C C . VAL A 1 128 ? 18.129 13.101 -17.993 1.00 78.31 128 VAL A C 1
ATOM 977 O O . VAL A 1 128 ? 18.506 13.380 -16.861 1.00 78.31 128 VAL A O 1
ATOM 980 N N . GLY A 1 129 ? 18.792 13.513 -19.071 1.00 70.44 129 GLY A N 1
ATOM 981 C CA . GLY A 1 129 ? 20.000 14.315 -18.936 1.00 70.44 129 GLY A CA 1
ATOM 982 C C . GLY A 1 129 ? 20.608 14.754 -20.257 1.00 70.44 129 GLY A C 1
ATOM 983 O O . GLY A 1 129 ? 19.984 14.670 -21.314 1.00 70.44 129 GLY A O 1
ATOM 984 N N . SER A 1 130 ? 21.832 15.266 -20.156 1.00 72.06 130 SER A N 1
ATOM 985 C CA . SER A 1 130 ? 22.587 15.862 -21.256 1.00 72.06 130 SER A CA 1
ATOM 986 C C . SER A 1 130 ? 23.097 14.814 -22.259 1.00 72.06 130 SER A C 1
ATOM 988 O O . SER A 1 130 ? 22.742 13.634 -22.217 1.00 72.06 130 SER A O 1
ATOM 990 N N . SER A 1 131 ? 23.964 15.237 -23.182 1.00 75.44 131 SER A N 1
ATOM 991 C CA . SER A 1 131 ? 24.620 14.368 -24.170 1.00 75.44 131 SER A CA 1
ATOM 992 C C . SER A 1 131 ? 25.267 13.114 -23.564 1.00 75.44 131 SER A C 1
ATOM 994 O O . SER A 1 131 ? 25.263 12.072 -24.217 1.00 75.44 131 SER A O 1
ATOM 996 N N . LEU A 1 132 ? 25.737 13.169 -22.312 1.00 77.81 132 LEU A N 1
ATOM 997 C CA . LEU A 1 132 ? 26.282 12.012 -21.593 1.00 77.81 132 LEU A CA 1
ATOM 998 C C . LEU A 1 132 ? 25.235 10.913 -21.369 1.00 77.81 132 LEU A C 1
ATOM 1000 O O . LEU A 1 132 ? 25.511 9.747 -21.632 1.00 77.81 132 LEU A O 1
ATOM 1004 N N . VAL A 1 133 ? 24.015 11.277 -20.963 1.00 79.44 133 VAL A N 1
ATOM 1005 C CA . VAL A 1 133 ? 22.915 10.319 -20.761 1.00 79.44 133 VAL A CA 1
ATOM 1006 C C . VAL A 1 133 ? 22.463 9.715 -22.088 1.00 79.44 133 VAL A C 1
ATOM 1008 O O . VAL A 1 133 ? 22.190 8.519 -22.157 1.00 79.44 133 VAL A O 1
ATOM 1011 N N . LYS A 1 134 ? 22.435 10.504 -23.170 1.00 82.12 134 LYS A N 1
ATOM 1012 C CA . LYS A 1 134 ? 22.162 9.975 -24.516 1.00 82.12 134 LYS A CA 1
ATOM 1013 C C . LYS A 1 134 ? 23.210 8.941 -24.927 1.00 82.12 134 LYS A C 1
ATOM 1015 O O . LYS A 1 134 ? 22.847 7.877 -25.418 1.00 82.12 134 LYS A O 1
ATOM 1020 N N . ASN A 1 135 ? 24.491 9.244 -24.732 1.00 82.94 135 ASN A N 1
ATOM 1021 C CA . ASN A 1 135 ? 25.566 8.320 -25.085 1.00 82.94 135 ASN A CA 1
ATOM 1022 C C . ASN A 1 135 ? 25.513 7.057 -24.216 1.00 82.94 135 ASN A C 1
ATOM 1024 O O . ASN A 1 135 ? 25.635 5.959 -24.750 1.00 82.94 135 ASN A O 1
ATOM 1028 N N . ALA A 1 136 ? 25.227 7.193 -22.917 1.00 84.25 136 ALA A N 1
ATOM 1029 C CA . ALA A 1 136 ? 24.989 6.059 -22.028 1.00 84.25 136 ALA A CA 1
ATOM 1030 C C . ALA A 1 136 ? 23.815 5.186 -22.506 1.00 84.25 136 ALA A C 1
ATOM 1032 O O . ALA A 1 136 ? 23.949 3.968 -22.550 1.00 84.25 136 ALA A O 1
ATOM 1033 N N . PHE A 1 137 ? 22.707 5.789 -22.952 1.00 86.50 137 PHE A N 1
ATOM 1034 C CA . PHE A 1 137 ? 21.577 5.058 -23.531 1.00 86.50 137 PHE A CA 1
ATOM 1035 C C . PHE A 1 137 ? 21.957 4.300 -24.811 1.00 86.50 137 PHE A C 1
ATOM 1037 O O . PHE A 1 137 ? 21.606 3.132 -24.966 1.00 86.50 137 PHE A O 1
ATOM 1044 N N . VAL A 1 138 ? 22.697 4.935 -25.727 1.00 85.88 138 VAL A N 1
ATOM 1045 C CA . VAL A 1 138 ? 23.164 4.280 -26.962 1.00 85.88 138 VAL A CA 1
ATOM 1046 C C . VAL A 1 138 ? 24.062 3.084 -26.638 1.00 85.88 138 VAL A C 1
ATOM 1048 O O . VAL A 1 138 ? 23.893 2.028 -27.238 1.00 85.88 138 VAL A O 1
ATOM 1051 N N . GLN A 1 139 ? 24.951 3.219 -25.652 1.00 86.38 139 GLN A N 1
ATOM 1052 C CA . GLN A 1 139 ? 25.818 2.129 -25.193 1.00 86.38 139 GLN A CA 1
ATOM 1053 C C . GLN A 1 139 ? 25.059 1.036 -24.426 1.00 86.38 139 GLN A C 1
ATOM 1055 O O . GLN A 1 139 ? 25.431 -0.131 -24.481 1.00 86.38 139 GLN A O 1
ATOM 1060 N N . ALA A 1 140 ? 23.972 1.373 -23.728 1.00 86.19 140 ALA A N 1
ATOM 1061 C CA . ALA A 1 140 ? 23.126 0.379 -23.069 1.00 86.19 140 ALA A CA 1
ATOM 1062 C C . ALA A 1 140 ? 22.451 -0.556 -24.090 1.00 86.19 140 ALA A C 1
ATOM 1064 O O . ALA A 1 140 ? 22.314 -1.749 -23.837 1.00 86.19 140 ALA A O 1
ATOM 1065 N N . ARG A 1 141 ? 22.089 -0.054 -25.282 1.00 85.81 141 ARG A N 1
ATOM 1066 C CA . ARG A 1 141 ? 21.467 -0.866 -26.348 1.00 85.81 141 ARG A CA 1
ATOM 1067 C C . ARG A 1 141 ? 22.359 -1.989 -26.872 1.00 85.81 141 ARG A C 1
ATOM 1069 O O . ARG A 1 141 ? 21.831 -2.973 -27.375 1.00 85.81 141 ARG A O 1
ATOM 1076 N N . THR A 1 142 ? 23.675 -1.821 -26.805 1.00 86.00 142 THR A N 1
ATOM 1077 C CA . THR A 1 142 ? 24.654 -2.768 -27.357 1.00 86.00 142 THR A CA 1
ATOM 1078 C C . THR A 1 142 ? 25.225 -3.718 -26.304 1.00 86.00 142 THR A C 1
ATOM 1080 O O . THR A 1 142 ? 26.000 -4.607 -26.646 1.00 86.00 142 THR A O 1
ATOM 1083 N N . ARG A 1 143 ? 24.850 -3.558 -25.028 1.00 82.25 143 ARG A N 1
ATOM 1084 C CA . ARG A 1 143 ? 25.334 -4.386 -23.918 1.00 82.25 143 ARG A CA 1
ATOM 1085 C C . ARG A 1 143 ? 24.401 -5.561 -23.593 1.00 82.25 143 ARG A C 1
ATOM 1087 O O . ARG A 1 143 ? 23.187 -5.447 -23.774 1.00 82.25 143 ARG A O 1
ATOM 1094 N N . PRO A 1 144 ? 24.935 -6.660 -23.022 1.00 73.25 144 PRO A N 1
ATOM 1095 C CA . PRO A 1 144 ? 24.122 -7.677 -22.354 1.00 73.25 144 PRO A CA 1
ATOM 1096 C C . PRO A 1 144 ? 23.280 -7.030 -21.243 1.00 73.25 144 PRO A C 1
ATOM 1098 O O . PRO A 1 144 ? 23.802 -6.233 -20.465 1.00 73.25 144 PRO A O 1
ATOM 1101 N N . GLY A 1 145 ? 21.976 -7.320 -21.199 1.00 72.25 145 GLY A N 1
ATOM 1102 C CA . GLY A 1 145 ? 21.008 -6.630 -20.328 1.00 72.25 145 GLY A CA 1
ATOM 1103 C C . GLY A 1 145 ? 20.291 -5.436 -20.982 1.00 72.25 145 GLY A C 1
ATOM 1104 O O . GLY A 1 145 ? 19.332 -4.907 -20.417 1.00 72.25 145 GLY A O 1
ATOM 1105 N N . GLY A 1 146 ? 20.705 -5.036 -22.190 1.00 85.81 146 GLY A N 1
ATOM 1106 C CA . GLY A 1 146 ? 20.009 -4.066 -23.035 1.00 85.81 146 GLY A CA 1
ATOM 1107 C C . GLY A 1 146 ? 19.779 -2.702 -22.379 1.00 85.81 146 GLY A C 1
ATOM 1108 O O . GLY A 1 146 ? 20.452 -2.299 -21.431 1.00 85.81 146 GLY A O 1
ATOM 1109 N N . ILE A 1 147 ? 18.771 -1.975 -22.869 1.00 85.19 147 ILE A N 1
ATOM 1110 C CA . ILE A 1 147 ? 18.420 -0.645 -22.341 1.00 85.19 147 ILE A CA 1
ATOM 1111 C C . ILE A 1 147 ? 18.019 -0.677 -20.865 1.00 85.19 147 ILE A C 1
ATOM 1113 O O . ILE A 1 147 ? 18.066 0.350 -20.203 1.00 85.19 147 ILE A O 1
ATOM 1117 N N . ASN A 1 148 ? 17.633 -1.835 -20.337 1.00 84.94 148 ASN A N 1
ATOM 1118 C CA . ASN A 1 148 ? 17.247 -1.967 -18.941 1.00 84.94 148 ASN A CA 1
ATOM 1119 C C . ASN A 1 148 ? 18.423 -2.313 -18.018 1.00 84.94 148 ASN A C 1
ATOM 1121 O O . ASN A 1 148 ? 18.231 -2.433 -16.812 1.00 84.94 148 ASN A O 1
ATOM 1125 N N . LEU A 1 149 ? 19.631 -2.465 -18.574 1.00 84.12 149 LEU A N 1
ATOM 1126 C CA . LEU A 1 149 ? 20.853 -2.837 -17.858 1.00 84.12 149 LEU A CA 1
ATOM 1127 C C . LEU A 1 149 ? 20.709 -4.132 -17.034 1.00 84.12 149 LEU A C 1
ATOM 1129 O O . LEU A 1 149 ? 21.366 -4.282 -16.009 1.00 84.12 149 LEU A O 1
ATOM 1133 N N . GLY A 1 150 ? 19.832 -5.051 -17.458 1.00 78.19 150 GLY A N 1
ATOM 1134 C CA . GLY A 1 150 ? 19.540 -6.295 -16.736 1.00 78.19 150 GLY A CA 1
ATOM 1135 C C . GLY A 1 150 ? 18.736 -6.116 -15.441 1.00 78.19 150 GLY A C 1
ATOM 1136 O O . GLY A 1 150 ? 18.595 -7.061 -14.670 1.00 78.19 150 GLY A O 1
ATOM 1137 N N . LEU A 1 151 ? 18.211 -4.915 -15.167 1.00 76.94 151 LEU A N 1
ATOM 1138 C CA . LEU A 1 151 ? 17.419 -4.637 -13.964 1.00 76.94 151 LEU A CA 1
ATOM 1139 C C . LEU A 1 151 ? 15.969 -5.139 -14.054 1.00 76.94 151 LEU A C 1
ATOM 1141 O O . LEU A 1 151 ? 15.208 -4.998 -13.099 1.00 76.94 151 LEU A O 1
ATOM 1145 N N . ASP A 1 152 ? 15.590 -5.751 -15.175 1.00 71.56 152 ASP A N 1
ATOM 1146 C CA . ASP A 1 152 ? 14.295 -6.407 -15.387 1.00 71.56 152 ASP A CA 1
ATOM 1147 C C . ASP A 1 152 ? 14.095 -7.565 -14.407 1.00 71.56 152 ASP A C 1
ATOM 1149 O O . ASP A 1 152 ? 13.002 -7.730 -13.872 1.00 71.56 152 ASP A O 1
ATOM 1153 N N . GLN A 1 153 ? 15.178 -8.272 -14.077 1.00 62.69 153 GLN A N 1
ATOM 1154 C CA . GLN A 1 153 ? 15.203 -9.321 -13.053 1.00 62.69 153 GLN A CA 1
ATOM 1155 C C . GLN A 1 153 ? 14.907 -8.778 -11.644 1.00 62.69 153 GLN A C 1
ATOM 1157 O O . GLN A 1 153 ? 14.482 -9.517 -10.764 1.00 62.69 153 GLN A O 1
ATOM 1162 N N . ASN A 1 154 ? 15.093 -7.469 -11.447 1.00 60.09 154 ASN A N 1
ATOM 1163 C CA . ASN A 1 154 ? 14.795 -6.753 -10.209 1.00 60.09 154 ASN A CA 1
ATOM 1164 C C . ASN A 1 154 ? 13.487 -5.944 -10.297 1.00 60.09 154 ASN A C 1
ATOM 1166 O O . ASN A 1 154 ? 13.240 -5.101 -9.430 1.00 60.09 154 ASN A O 1
ATOM 1170 N N . GLY A 1 155 ? 12.673 -6.143 -11.348 1.00 57.16 155 GLY A N 1
ATOM 1171 C CA . GLY A 1 155 ? 11.355 -5.501 -11.485 1.00 57.16 155 GLY A CA 1
ATOM 1172 C C . GLY A 1 155 ? 11.438 -3.982 -11.620 1.00 57.16 155 GLY A C 1
ATOM 1173 O O . GLY A 1 155 ? 10.469 -3.256 -11.368 1.00 57.16 155 GLY A O 1
ATOM 1174 N N . VAL A 1 156 ? 12.617 -3.492 -12.005 1.00 69.88 156 VAL A N 1
ATOM 1175 C CA . VAL A 1 156 ? 12.899 -2.088 -12.270 1.00 69.88 156 VAL A CA 1
ATOM 1176 C C . VAL A 1 156 ? 12.880 -1.881 -13.775 1.00 69.88 156 VAL A C 1
ATOM 1178 O O . VAL A 1 156 ? 13.537 -2.601 -14.528 1.00 69.88 156 VAL A O 1
ATOM 1181 N N . ARG A 1 157 ? 12.151 -0.858 -14.221 1.00 75.44 157 ARG A N 1
ATOM 1182 C CA . ARG A 1 157 ? 12.131 -0.431 -15.620 1.00 75.44 157 ARG A CA 1
ATOM 1183 C C . ARG A 1 157 ? 12.872 0.891 -15.762 1.00 75.44 157 ARG A C 1
ATOM 1185 O O . ARG A 1 157 ? 12.444 1.912 -15.241 1.00 75.44 157 ARG A O 1
ATOM 1192 N N . LEU A 1 158 ? 13.976 0.897 -16.488 1.00 78.38 158 LEU A N 1
ATOM 1193 C CA . LEU A 1 158 ? 14.686 2.100 -16.886 1.00 78.38 158 LEU A CA 1
ATOM 1194 C C . LEU A 1 158 ? 14.057 2.668 -18.155 1.00 78.38 158 LEU A C 1
ATOM 1196 O O . LEU A 1 158 ? 13.935 1.989 -19.177 1.00 78.38 158 LEU A O 1
ATOM 1200 N N . TRP A 1 159 ? 13.698 3.944 -18.100 1.00 80.25 159 TRP A N 1
ATOM 1201 C CA . TRP A 1 159 ? 13.244 4.701 -19.255 1.00 80.25 159 TRP A CA 1
ATOM 1202 C C . TRP A 1 159 ? 14.227 5.834 -19.546 1.00 80.25 159 TRP A C 1
ATOM 1204 O O . TRP A 1 159 ? 14.602 6.584 -18.647 1.00 80.25 159 TRP A O 1
ATOM 1214 N N . TRP A 1 160 ? 14.650 5.973 -20.803 1.00 82.19 160 TRP A N 1
ATOM 1215 C CA . TRP A 1 160 ? 15.678 6.933 -21.214 1.00 82.19 160 TRP A CA 1
ATOM 1216 C C . TRP A 1 160 ? 15.096 7.963 -22.176 1.00 82.19 160 TRP A C 1
ATOM 1218 O O . TRP A 1 160 ? 14.479 7.600 -23.175 1.00 82.19 160 TRP A O 1
ATOM 1228 N N . LEU A 1 161 ? 15.383 9.250 -21.958 1.00 79.75 161 LEU A N 1
ATOM 1229 C CA . LEU A 1 161 ? 14.925 10.304 -22.875 1.00 79.75 161 LEU A CA 1
ATOM 1230 C C . LEU A 1 161 ? 15.559 10.208 -24.277 1.00 79.75 161 LEU A C 1
ATOM 1232 O O . LEU A 1 161 ? 14.939 10.600 -25.268 1.00 79.75 161 LEU A O 1
ATOM 1236 N N . GLY A 1 162 ? 16.820 9.767 -24.358 1.00 72.44 162 GLY A N 1
ATOM 1237 C CA . GLY A 1 162 ? 17.536 9.507 -25.615 1.00 72.44 162 GLY A CA 1
ATOM 1238 C C . GLY A 1 162 ? 17.832 10.723 -26.510 1.00 72.44 162 GLY A C 1
ATOM 1239 O O . GLY A 1 162 ? 18.313 10.553 -27.629 1.00 72.44 162 GLY A O 1
ATOM 1240 N N . LYS A 1 163 ? 17.575 11.957 -26.057 1.00 71.06 163 LYS A N 1
ATOM 1241 C CA . LYS A 1 163 ? 17.811 13.185 -26.838 1.00 71.06 163 LYS A CA 1
ATOM 1242 C C . LYS A 1 163 ? 18.918 14.050 -26.230 1.00 71.06 163 LYS A C 1
ATOM 1244 O O . LYS A 1 163 ? 19.023 14.164 -25.017 1.00 71.06 163 LYS A O 1
ATOM 1249 N N . SER A 1 164 ? 19.709 14.690 -27.090 1.00 67.38 164 SER A N 1
ATOM 1250 C CA . SER A 1 164 ? 20.788 15.628 -26.735 1.00 67.38 164 SER A CA 1
ATOM 1251 C C . SER A 1 164 ? 20.444 17.051 -27.174 1.00 67.38 164 SER A C 1
ATOM 1253 O O . SER A 1 164 ? 19.654 17.226 -28.097 1.00 67.38 164 SER A O 1
ATOM 1255 N N . GLY A 1 165 ? 21.070 18.057 -26.558 1.00 70.31 165 GLY A N 1
ATOM 1256 C CA . GLY A 1 165 ? 20.976 19.455 -27.006 1.00 70.31 165 GLY A CA 1
ATOM 1257 C C . GLY A 1 165 ? 19.689 20.192 -26.616 1.00 70.31 165 GLY A C 1
ATOM 1258 O O . GLY A 1 165 ? 19.468 21.298 -27.092 1.00 70.31 165 GLY A O 1
ATOM 1259 N N . MET A 1 166 ? 18.845 19.614 -25.753 1.00 71.44 166 MET A N 1
ATOM 1260 C CA . MET A 1 166 ? 17.702 20.337 -25.182 1.00 71.44 166 MET A CA 1
ATOM 1261 C C . MET A 1 166 ? 18.178 21.346 -24.140 1.00 71.44 166 MET A C 1
ATOM 1263 O O . MET A 1 166 ? 18.969 21.002 -23.259 1.00 71.44 166 MET A O 1
ATOM 1267 N N . ARG A 1 167 ? 17.657 22.576 -24.208 1.00 76.12 167 ARG A N 1
ATOM 1268 C CA . ARG A 1 167 ? 17.828 23.550 -23.125 1.00 76.12 167 ARG A CA 1
ATOM 1269 C C . ARG A 1 167 ? 17.046 23.070 -21.904 1.00 76.12 167 ARG A C 1
ATOM 1271 O O . ARG A 1 167 ? 16.065 22.340 -22.035 1.00 76.12 167 ARG A O 1
ATOM 1278 N N . LEU A 1 168 ? 17.450 23.505 -20.712 1.00 66.94 168 LEU A N 1
ATOM 1279 C CA . LEU A 1 168 ? 16.812 23.085 -19.460 1.00 66.94 168 LEU A CA 1
ATOM 1280 C C . LEU A 1 168 ? 15.298 23.376 -19.448 1.00 66.94 168 LEU A C 1
ATOM 1282 O O . LEU A 1 168 ? 14.515 22.530 -19.027 1.00 66.94 168 LEU A O 1
ATOM 1286 N N . ASN A 1 169 ? 14.872 24.521 -19.992 1.00 74.00 169 ASN A N 1
ATOM 1287 C CA . ASN A 1 169 ? 13.449 24.855 -20.116 1.00 74.00 169 ASN A CA 1
ATOM 1288 C C . ASN A 1 169 ? 12.696 23.913 -21.069 1.00 74.00 169 ASN A C 1
ATOM 1290 O O . ASN A 1 169 ? 11.590 23.480 -20.750 1.00 74.00 169 ASN A O 1
ATOM 1294 N N . ASP A 1 170 ? 13.299 23.541 -22.199 1.00 75.38 170 ASP A N 1
ATOM 1295 C CA . ASP A 1 170 ? 12.694 22.608 -23.160 1.00 75.38 170 ASP A CA 1
ATOM 1296 C C . ASP A 1 170 ? 12.591 21.201 -22.567 1.00 75.38 170 ASP A C 1
ATOM 1298 O O . ASP A 1 170 ? 11.590 20.509 -22.751 1.00 75.38 170 ASP A O 1
ATOM 1302 N N . LEU A 1 171 ? 13.608 20.801 -21.799 1.00 71.50 171 LEU A N 1
ATOM 1303 C CA . LEU A 1 171 ? 13.635 19.549 -21.057 1.00 71.50 171 LEU A CA 1
ATOM 1304 C C . LEU A 1 171 ? 12.503 19.493 -20.028 1.00 71.50 171 LEU A C 1
ATOM 1306 O O . LEU A 1 171 ? 11.744 18.528 -20.011 1.00 71.50 171 LEU A O 1
ATOM 1310 N N . LEU A 1 172 ? 12.348 20.542 -19.216 1.00 70.56 172 LEU A N 1
ATOM 1311 C CA . LEU A 1 172 ? 11.288 20.646 -18.211 1.00 70.56 172 LEU A CA 1
ATOM 1312 C C . LEU A 1 172 ? 9.899 20.629 -18.849 1.00 70.56 172 LEU A C 1
ATOM 1314 O O . LEU A 1 172 ? 9.012 19.922 -18.374 1.00 70.56 172 LEU A O 1
ATOM 1318 N N . ASN A 1 173 ? 9.709 21.363 -19.945 1.00 74.25 173 ASN A N 1
ATOM 1319 C CA . ASN A 1 173 ? 8.448 21.365 -20.679 1.00 74.25 173 ASN A CA 1
ATOM 1320 C C . ASN A 1 173 ? 8.137 19.991 -21.267 1.00 74.25 173 ASN A C 1
ATOM 1322 O O . ASN A 1 173 ? 6.994 19.548 -21.204 1.00 74.25 173 ASN A O 1
ATOM 1326 N N . ARG A 1 174 ? 9.147 19.286 -21.782 1.00 70.56 174 ARG A N 1
ATOM 1327 C CA . ARG A 1 174 ? 8.987 17.948 -22.348 1.00 70.56 174 ARG A CA 1
ATOM 1328 C C . ARG A 1 174 ? 8.731 16.886 -21.286 1.00 70.56 174 ARG A C 1
ATOM 1330 O O . ARG A 1 174 ? 7.881 16.034 -21.514 1.00 70.56 174 ARG A O 1
ATOM 1337 N N . ILE A 1 175 ? 9.391 16.965 -20.130 1.00 68.94 175 ILE A N 1
ATOM 1338 C CA . ILE A 1 175 ? 9.078 16.129 -18.963 1.00 68.94 175 ILE A CA 1
ATOM 1339 C C . ILE A 1 175 ? 7.622 16.377 -18.551 1.00 68.94 175 ILE A C 1
ATOM 1341 O O . ILE A 1 175 ? 6.841 15.437 -18.518 1.00 68.94 175 ILE A O 1
ATOM 1345 N N . LYS A 1 176 ? 7.203 17.638 -18.369 1.00 70.94 176 LYS A N 1
ATOM 1346 C CA . LYS A 1 176 ? 5.801 17.991 -18.065 1.00 70.94 176 LYS A CA 1
ATOM 1347 C C . LYS A 1 176 ? 4.808 17.526 -19.133 1.00 70.94 176 LYS A C 1
ATOM 1349 O O . LYS A 1 176 ? 3.647 17.284 -18.825 1.00 70.94 176 LYS A O 1
ATOM 1354 N N . LEU A 1 177 ? 5.210 17.484 -20.403 1.00 69.38 177 LEU A N 1
ATOM 1355 C CA . LEU A 1 177 ? 4.363 16.989 -21.485 1.00 69.38 177 LEU A CA 1
ATOM 1356 C C . LEU A 1 177 ? 4.239 15.467 -21.419 1.00 69.38 177 LEU A C 1
ATOM 1358 O O . LEU A 1 177 ? 3.133 14.968 -21.501 1.00 69.38 177 LEU A O 1
ATOM 1362 N N . MET A 1 178 ? 5.336 14.737 -21.222 1.00 60.19 178 MET A N 1
ATOM 1363 C CA . MET A 1 178 ? 5.307 13.271 -21.177 1.00 60.19 178 MET A CA 1
ATOM 1364 C C . MET A 1 178 ? 4.659 12.726 -19.906 1.00 60.19 178 MET A C 1
ATOM 1366 O O . MET A 1 178 ? 3.912 11.766 -20.004 1.00 60.19 178 MET A O 1
ATOM 1370 N N . LEU A 1 179 ? 4.808 13.410 -18.767 1.00 56.22 179 LEU A N 1
ATOM 1371 C CA . LEU A 1 179 ? 4.043 13.127 -17.545 1.00 56.22 179 LEU A CA 1
ATOM 1372 C C . LEU A 1 179 ? 2.516 13.296 -17.724 1.00 56.22 179 LEU A C 1
ATOM 1374 O O . LEU A 1 179 ? 1.768 12.950 -16.821 1.00 56.22 179 LEU A O 1
ATOM 1378 N N . ARG A 1 180 ? 2.042 13.874 -18.844 1.00 51.03 180 ARG A N 1
ATOM 1379 C CA . ARG A 1 180 ? 0.610 14.002 -19.178 1.00 51.03 180 ARG A CA 1
ATOM 1380 C C . ARG A 1 180 ? 0.086 12.916 -20.126 1.00 51.03 180 ARG A C 1
ATOM 1382 O O . ARG A 1 180 ? -1.124 12.856 -20.310 1.00 51.03 180 ARG A O 1
ATOM 1389 N N . TYR A 1 181 ? 0.959 12.130 -20.761 1.00 44.81 181 TYR A N 1
ATOM 1390 C CA . TYR A 1 181 ? 0.592 11.112 -21.763 1.00 44.81 181 TYR A CA 1
ATOM 1391 C C . TYR A 1 181 ? 0.772 9.663 -21.263 1.00 44.81 181 TYR A C 1
ATOM 1393 O O . TYR A 1 181 ? 0.610 8.734 -22.053 1.00 44.81 181 TYR A O 1
ATOM 1401 N N . GLU A 1 182 ? 1.070 9.475 -19.975 1.00 44.78 182 GLU A N 1
ATOM 1402 C CA . GLU A 1 182 ? 1.014 8.196 -19.243 1.00 44.78 182 GLU A CA 1
ATOM 1403 C C . GLU A 1 182 ? -0.007 8.291 -18.102 1.00 44.78 182 GLU A C 1
ATOM 1405 O O . GLU A 1 182 ? -0.688 7.278 -17.829 1.00 44.78 182 GLU A O 1
#

pLDDT: mean 77.8, std 12.01, range [30.25, 93.06]

Secondary structure (DSSP, 8-state):
----EEEEE-SSEEEEEE---SS-TT---EEEEEE---STT-HHHHHHHHHHHS---SS-SSB-TTSPBPPHHHHHHHHHHHHHHTT--TTT--HHHHHHHHHHHHHHTT--HHHHHHHH--EEEEE--SHHHHHHHHHHTTSTTGGGTTGGGGTEEEEE----S--HHHHHHHHHHHTT--

InterPro domains:
  IPR011010 DNA breaking-rejoining enzyme, catalytic core [SSF56349] (11-120)
  IPR013762 Integrase-like, catalytic domain superfamily [G3DSA:1.10.443.10] (5-125)
  IPR052925 Phage Integrase-like Recombinase [PTHR34605] (12-121)

Foldseek 3Di:
DFQAWDWDADPFKIKIWGQDDPLRPLSNTDIDIQGQDDDPDGPNVVLVVVVVQAPPDDGHSDDDNVRHHDDQVNVQVVVLVVCVVVVHDSVVDGPVVVLVVQLVVCVVVVDAQLRNVVVVPQREDEQEDAPVLLVVQVVQCVDDCRSQVVCVSVSYHYDYPNDHDDDPVRSVVVVVVVSVVD

Sequence (182 aa):
MHLIIKTKINLSSIEIRLRSSKTDQCCTGTTIVIDDRPSDVCAVFALRNYLKIRPNVAGQLFCHFDGTPITRYQFSGVLKTSLNILGLSQAKYSSHSFRIGAATSAAMNGLSDSEIQAMGSPTTIWIVGSSLVKNAFVQARTRPGGINLGLDQNGVRLWWLGKSGMRLNDLLNRIKLMLRYE